Protein AF-A0A963IS19-F1 (afdb_monomer_lite)

pLDDT: mean 77.18, std 11.35, range [52.91, 94.25]

Sequence (69 aa):
MPWTELLSLLAMLAGGCLWFDSFKSREAGMRAVRAACAAEELLLLDDTVALASLRPARDDAGRLRLRRV

Foldseek 3Di:
DPVVVVVVVVVVVVVVVVVVVVVVVQVVVLVVVVVVCVVVVHDPVPSDDDQPDFDFDADPVRDGDGDTD

Structure (mmCIF, N/CA/C/O backbone):
data_AF-A0A963IS19-F1
#
_entry.id   AF-A0A963IS19-F1
#
loop_
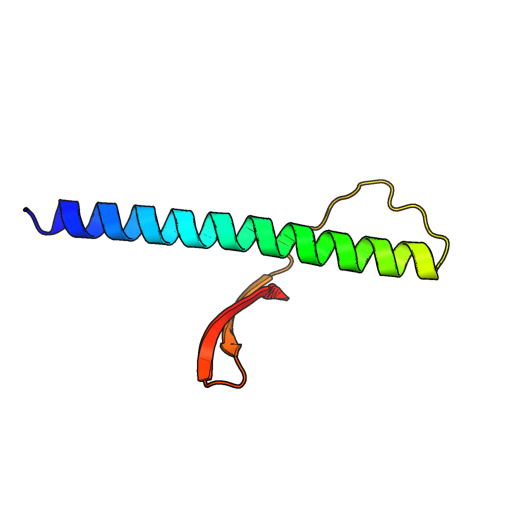_atom_site.group_PDB
_atom_site.id
_atom_site.type_symbol
_atom_site.label_atom_id
_atom_site.label_alt_id
_atom_site.label_comp_id
_atom_site.label_asym_id
_atom_site.label_entity_id
_atom_site.label_seq_id
_atom_site.pdbx_PDB_ins_code
_atom_site.Cartn_x
_atom_site.Cartn_y
_atom_site.Cartn_z
_atom_site.occupancy
_atom_site.B_iso_or_equiv
_atom_site.auth_seq_id
_atom_site.auth_comp_id
_atom_site.auth_asym_id
_atom_site.auth_atom_id
_atom_site.pdbx_PDB_model_num
ATOM 1 N N . MET A 1 1 ? 20.504 5.629 -26.366 1.00 65.12 1 MET A N 1
ATOM 2 C CA . MET A 1 1 ? 20.069 5.141 -25.045 1.00 65.12 1 MET A CA 1
ATOM 3 C C . MET A 1 1 ? 20.040 3.624 -25.121 1.00 65.12 1 MET A C 1
ATOM 5 O O . MET A 1 1 ? 19.242 3.109 -25.901 1.00 65.12 1 MET A O 1
ATOM 9 N N . PRO A 1 2 ? 20.957 2.901 -24.462 1.00 88.56 2 PRO A N 1
ATOM 10 C CA . PRO A 1 2 ? 20.860 1.449 -24.365 1.00 88.56 2 PRO A CA 1
ATOM 11 C C . PRO A 1 2 ? 19.486 1.065 -23.795 1.00 88.56 2 PRO A C 1
ATOM 13 O O . PRO A 1 2 ? 18.983 1.695 -22.868 1.00 88.56 2 PRO A O 1
ATOM 16 N N . TRP A 1 3 ? 18.853 0.042 -24.369 1.00 89.12 3 TRP A N 1
ATOM 17 C CA . TRP A 1 3 ? 17.503 -0.406 -23.993 1.00 89.12 3 TRP A CA 1
ATOM 18 C C . TRP A 1 3 ? 17.368 -0.738 -22.499 1.00 89.12 3 TRP A C 1
ATOM 20 O O . TRP A 1 3 ? 16.287 -0.627 -21.927 1.00 89.12 3 TRP A O 1
ATOM 30 N N . THR A 1 4 ? 18.478 -1.097 -21.856 1.00 92.12 4 THR A N 1
ATOM 31 C CA . THR A 1 4 ? 18.576 -1.376 -20.422 1.00 92.12 4 THR A CA 1
ATOM 32 C C . THR A 1 4 ? 18.298 -0.153 -19.550 1.00 92.12 4 THR A C 1
ATOM 34 O O . THR A 1 4 ? 17.607 -0.290 -18.546 1.00 92.12 4 THR A O 1
ATOM 37 N N . GLU A 1 5 ? 18.775 1.035 -19.933 1.00 91.81 5 GLU A N 1
ATOM 38 C CA . GLU A 1 5 ? 18.501 2.288 -19.212 1.00 91.81 5 GLU A CA 1
ATOM 39 C C . GLU A 1 5 ? 17.020 2.661 -19.293 1.00 91.81 5 GLU A C 1
ATOM 41 O O . GLU A 1 5 ? 16.416 3.079 -18.310 1.00 91.81 5 GLU A O 1
ATOM 46 N N . LEU A 1 6 ? 16.401 2.463 -20.459 1.00 92.75 6 LEU A N 1
ATOM 47 C CA . LEU A 1 6 ? 14.974 2.730 -20.621 1.00 92.75 6 LEU A CA 1
ATOM 48 C C . LEU A 1 6 ? 14.131 1.778 -19.758 1.00 92.75 6 LEU A C 1
ATOM 50 O O . LEU A 1 6 ? 13.190 2.209 -19.092 1.00 92.75 6 LEU A O 1
ATOM 54 N N . LEU A 1 7 ? 14.484 0.488 -19.745 1.00 93.88 7 LEU A N 1
ATOM 55 C CA . LEU A 1 7 ? 13.802 -0.521 -18.936 1.00 93.88 7 LEU A CA 1
ATOM 56 C C . LEU A 1 7 ? 13.980 -0.279 -17.434 1.00 93.88 7 LEU A C 1
ATOM 58 O O . LEU A 1 7 ? 13.014 -0.429 -16.687 1.00 93.88 7 LEU A O 1
ATOM 62 N N . SER A 1 8 ? 15.172 0.118 -16.983 1.00 91.88 8 SE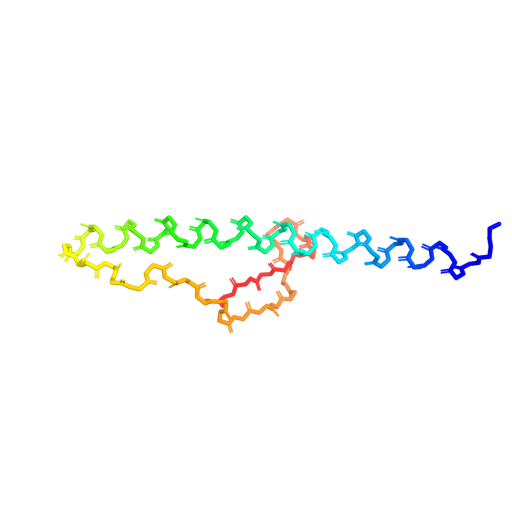R A N 1
ATOM 63 C CA . SER A 1 8 ? 15.412 0.408 -15.566 1.00 91.88 8 SER A CA 1
ATOM 64 C C . SER A 1 8 ? 14.630 1.637 -15.101 1.00 91.88 8 SER A C 1
ATOM 66 O O . SER A 1 8 ? 14.006 1.592 -14.041 1.00 91.88 8 SER A O 1
ATOM 68 N N . LEU A 1 9 ? 14.565 2.693 -15.918 1.00 94.25 9 LEU A N 1
ATOM 69 C CA . LEU A 1 9 ? 13.744 3.872 -15.635 1.00 94.25 9 LEU A CA 1
ATOM 70 C C . LEU A 1 9 ? 12.252 3.529 -15.577 1.00 94.25 9 LEU A C 1
ATOM 72 O O . LEU A 1 9 ? 11.565 3.951 -14.646 1.00 94.25 9 LEU A O 1
ATOM 76 N N . LEU A 1 10 ? 11.751 2.727 -16.522 1.00 92.94 10 LEU A N 1
ATOM 77 C CA . LEU A 1 10 ? 10.362 2.258 -16.510 1.00 92.94 10 LEU A CA 1
ATOM 78 C C . LEU A 1 10 ? 10.051 1.409 -15.275 1.00 92.94 10 LEU A C 1
ATOM 80 O O . LEU A 1 10 ? 9.003 1.597 -14.660 1.00 92.94 10 LEU A O 1
ATOM 84 N N . ALA A 1 11 ? 10.955 0.510 -14.881 1.00 91.75 11 ALA A N 1
ATOM 85 C CA . ALA A 1 11 ? 10.794 -0.298 -13.677 1.00 91.75 11 ALA A CA 1
ATOM 86 C C . ALA A 1 11 ? 10.770 0.571 -12.410 1.00 91.75 11 ALA A C 1
ATOM 88 O O . ALA A 1 11 ? 9.938 0.352 -11.531 1.00 91.75 11 ALA A O 1
ATOM 89 N N . MET A 1 12 ? 11.630 1.590 -12.335 1.00 93.00 12 MET A N 1
ATOM 90 C CA . MET A 1 12 ? 11.674 2.519 -11.205 1.00 93.00 12 MET A CA 1
ATOM 91 C C . MET A 1 12 ? 10.408 3.381 -11.132 1.00 93.00 12 MET A C 1
ATOM 93 O O . MET A 1 12 ? 9.846 3.564 -10.052 1.00 93.00 12 MET A O 1
ATOM 97 N N . LEU A 1 13 ? 9.903 3.839 -12.283 1.00 92.69 13 LEU A N 1
ATOM 98 C CA . LEU A 1 13 ? 8.634 4.558 -12.381 1.00 92.69 13 LEU A CA 1
ATOM 99 C C . LEU A 1 13 ? 7.459 3.668 -11.957 1.00 92.69 13 LEU A C 1
ATOM 101 O O . LEU A 1 13 ? 6.647 4.079 -11.133 1.00 92.69 13 LEU A O 1
ATOM 105 N N . ALA A 1 14 ? 7.388 2.437 -12.469 1.00 87.06 14 ALA A N 1
ATOM 106 C CA . ALA A 1 14 ? 6.347 1.481 -12.110 1.00 87.06 14 ALA A CA 1
ATOM 107 C C . ALA A 1 14 ? 6.388 1.150 -10.611 1.00 87.06 14 ALA A C 1
ATOM 109 O O . ALA A 1 14 ? 5.355 1.206 -9.950 1.00 87.06 14 ALA A O 1
ATOM 110 N N . GLY A 1 15 ? 7.572 0.887 -10.054 1.00 88.62 15 GLY A N 1
ATOM 111 C CA . GLY A 1 15 ? 7.765 0.674 -8.619 1.00 88.62 15 GLY A CA 1
ATOM 112 C C . GLY A 1 15 ? 7.319 1.877 -7.786 1.00 88.62 15 GLY A C 1
ATOM 113 O O . GLY A 1 15 ? 6.583 1.709 -6.816 1.00 88.62 15 GLY A O 1
ATOM 114 N N . GLY A 1 16 ? 7.676 3.094 -8.205 1.00 88.38 16 GLY A N 1
ATOM 115 C CA . GLY A 1 16 ? 7.233 4.335 -7.569 1.00 88.38 16 GLY A CA 1
ATOM 116 C C . GLY A 1 16 ? 5.716 4.534 -7.633 1.00 88.38 16 GLY A C 1
ATOM 117 O O . GLY A 1 16 ? 5.096 4.880 -6.629 1.00 88.38 16 GLY A O 1
ATOM 118 N N . CYS A 1 17 ? 5.088 4.252 -8.777 1.00 83.81 17 CYS A N 1
ATOM 119 C CA . CYS A 1 17 ? 3.634 4.294 -8.919 1.00 83.81 17 CYS A CA 1
ATOM 120 C C . CYS A 1 17 ? 2.945 3.263 -8.019 1.00 83.81 17 CYS A C 1
ATOM 122 O O . CYS A 1 17 ? 1.974 3.600 -7.345 1.00 83.81 17 CYS A O 1
ATOM 124 N N . LEU A 1 18 ? 3.457 2.030 -7.967 1.00 81.44 18 LEU A N 1
ATOM 125 C CA . LEU A 1 18 ? 2.946 0.978 -7.085 1.00 81.44 18 LEU A CA 1
ATOM 126 C C . LEU A 1 18 ? 3.082 1.362 -5.613 1.00 81.44 18 LEU A C 1
ATOM 128 O O . LEU A 1 18 ? 2.164 1.126 -4.825 1.00 81.44 18 LEU A O 1
ATOM 132 N N . TRP A 1 19 ? 4.204 1.972 -5.240 1.00 82.00 19 TRP A N 1
ATOM 133 C CA . TRP A 1 19 ? 4.440 2.481 -3.897 1.00 82.00 19 TRP A CA 1
ATOM 134 C C . TRP A 1 19 ? 3.440 3.584 -3.550 1.00 82.00 19 TRP A C 1
ATOM 136 O O . TRP A 1 19 ? 2.700 3.465 -2.579 1.00 82.00 19 TRP A O 1
ATOM 146 N N . PHE A 1 20 ? 3.333 4.613 -4.388 1.00 82.12 20 PHE A N 1
ATOM 147 C CA . PHE A 1 20 ? 2.421 5.733 -4.172 1.00 82.12 20 PHE A CA 1
ATOM 148 C C . PHE A 1 20 ? 0.949 5.297 -4.089 1.00 82.12 20 PHE A C 1
ATOM 150 O O . PHE A 1 20 ? 0.210 5.739 -3.208 1.00 82.12 20 PHE A O 1
ATOM 157 N N . ASP A 1 21 ? 0.533 4.378 -4.960 1.00 81.06 21 ASP A N 1
ATOM 158 C CA . ASP A 1 21 ? -0.794 3.763 -4.918 1.00 81.06 21 ASP A CA 1
ATOM 159 C C . ASP A 1 21 ? -1.018 2.972 -3.616 1.00 81.06 21 ASP A C 1
ATOM 161 O O . ASP A 1 21 ? -2.080 3.062 -2.997 1.00 81.06 21 ASP A O 1
ATOM 165 N N . SER A 1 22 ? 0.013 2.271 -3.129 1.00 74.25 22 SER A N 1
ATOM 166 C CA . SER A 1 22 ? -0.039 1.557 -1.847 1.00 74.25 22 SER A CA 1
ATOM 167 C C . SER A 1 22 ? -0.288 2.509 -0.675 1.00 74.25 22 SER A C 1
ATOM 169 O O . SER A 1 22 ? -1.151 2.222 0.155 1.00 74.25 22 SER A O 1
ATOM 171 N N . PHE A 1 23 ? 0.385 3.663 -0.636 1.00 79.88 23 PHE A N 1
ATOM 172 C CA . PHE A 1 23 ? 0.175 4.669 0.414 1.00 79.88 23 PHE A CA 1
ATOM 173 C C . PHE A 1 23 ? -1.251 5.224 0.403 1.00 79.88 23 PHE A C 1
ATOM 175 O O . PHE A 1 23 ? -1.917 5.213 1.439 1.00 79.88 23 PHE A O 1
ATOM 182 N N . LYS A 1 24 ? -1.769 5.601 -0.773 1.00 79.94 24 LYS A N 1
ATOM 183 C CA . LYS A 1 24 ? -3.162 6.058 -0.912 1.00 79.94 24 LYS A CA 1
ATOM 184 C C . LYS A 1 24 ? -4.176 5.001 -0.481 1.00 79.94 24 LYS A C 1
ATOM 186 O O . LYS A 1 24 ? -5.163 5.324 0.181 1.00 79.94 24 LYS A O 1
ATOM 191 N N . SER A 1 25 ? -3.941 3.738 -0.839 1.00 76.00 25 SER A N 1
ATOM 192 C CA . SER A 1 25 ? -4.825 2.637 -0.445 1.00 76.00 25 SER A CA 1
ATOM 193 C C . SER A 1 25 ? -4.827 2.415 1.070 1.00 76.00 25 SER A C 1
ATOM 195 O O . SER A 1 25 ? -5.890 2.220 1.656 1.00 76.00 25 SER A O 1
ATOM 197 N N . ARG A 1 26 ? -3.662 2.539 1.723 1.00 77.81 26 ARG A N 1
ATOM 198 C CA . ARG A 1 26 ? -3.528 2.419 3.179 1.00 77.81 26 ARG A CA 1
ATOM 199 C C . ARG A 1 26 ? -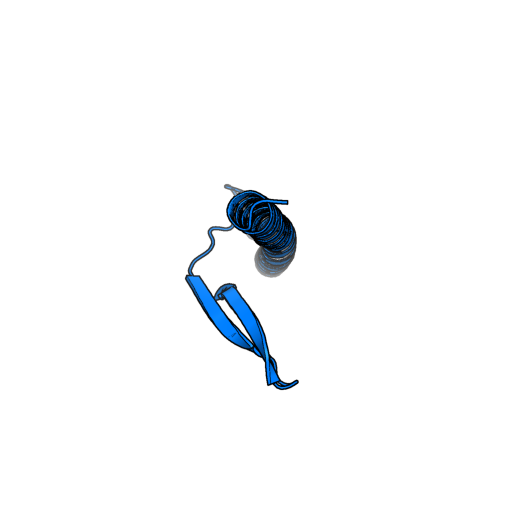4.291 3.525 3.902 1.00 77.81 26 ARG A C 1
ATOM 201 O O . ARG A 1 26 ? -4.985 3.243 4.871 1.00 77.81 26 ARG A O 1
ATOM 208 N N . GLU A 1 27 ? -4.221 4.760 3.414 1.00 80.81 27 GLU A N 1
ATOM 209 C CA . GLU A 1 27 ? -5.003 5.878 3.960 1.00 80.81 27 GLU A CA 1
ATOM 210 C C . GLU A 1 27 ? -6.514 5.684 3.789 1.00 80.81 27 GLU A C 1
ATOM 212 O O . GLU A 1 27 ? -7.289 6.009 4.689 1.00 80.81 27 GLU A O 1
ATOM 217 N N . ALA A 1 28 ? -6.957 5.158 2.644 1.00 81.50 28 ALA A N 1
ATOM 218 C CA . ALA A 1 28 ? -8.368 4.845 2.423 1.00 81.50 28 ALA A CA 1
ATOM 219 C C . ALA A 1 28 ? -8.854 3.725 3.358 1.00 81.50 28 ALA A C 1
ATOM 221 O O . ALA A 1 28 ? -9.902 3.872 3.986 1.00 81.50 28 ALA A O 1
ATOM 222 N N . GLY A 1 29 ? -8.065 2.656 3.506 1.00 79.94 29 GLY A N 1
ATOM 223 C CA . GLY A 1 29 ? -8.342 1.573 4.449 1.00 79.94 29 GLY A CA 1
ATOM 224 C C . GLY A 1 29 ? -8.395 2.067 5.893 1.00 79.94 29 GLY A C 1
ATOM 225 O O . GLY A 1 29 ? -9.333 1.747 6.613 1.00 79.94 29 GLY A O 1
ATOM 226 N N . MET A 1 30 ? -7.458 2.929 6.298 1.00 82.38 30 MET A N 1
ATOM 227 C CA . MET A 1 30 ? -7.438 3.512 7.643 1.00 82.38 30 MET A CA 1
ATOM 228 C C . MET A 1 30 ? -8.695 4.332 7.935 1.00 82.38 30 MET A C 1
ATOM 230 O O . MET A 1 30 ? -9.285 4.208 9.004 1.00 82.38 30 MET A O 1
ATOM 234 N N . ARG A 1 31 ? -9.139 5.149 6.972 1.00 83.62 31 ARG A N 1
ATOM 235 C CA . ARG A 1 31 ? -10.386 5.913 7.104 1.00 83.62 31 ARG A CA 1
ATOM 236 C C . ARG A 1 31 ? -11.601 5.000 7.247 1.00 83.62 31 ARG A C 1
ATOM 238 O O . ARG A 1 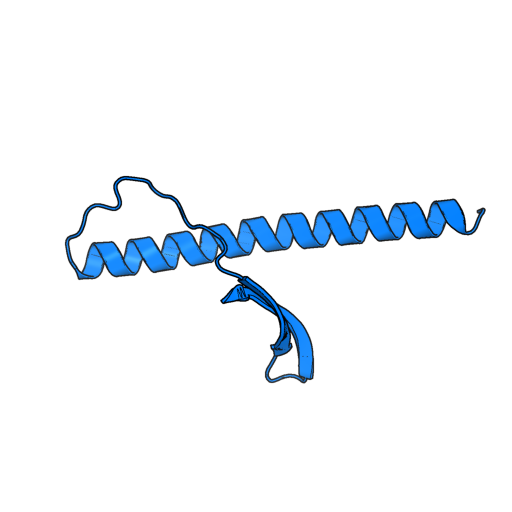31 ? -12.455 5.281 8.081 1.00 83.62 31 ARG A O 1
ATOM 245 N N . ALA A 1 32 ? -11.662 3.917 6.473 1.00 84.50 32 ALA A N 1
ATOM 246 C CA . ALA A 1 32 ? -12.751 2.947 6.561 1.00 84.50 32 ALA A CA 1
ATOM 247 C C . ALA A 1 32 ? -12.769 2.223 7.917 1.00 84.50 32 ALA A C 1
ATOM 249 O O . ALA A 1 32 ? -13.818 2.147 8.549 1.00 84.50 32 ALA A O 1
ATOM 250 N N . VAL A 1 33 ? -11.610 1.761 8.399 1.00 82.88 33 VAL A N 1
ATOM 251 C CA . VAL A 1 33 ? -11.493 1.093 9.705 1.00 82.88 33 VAL A CA 1
ATOM 252 C C . VAL A 1 33 ? -11.851 2.046 10.842 1.00 82.88 33 VAL A C 1
ATOM 254 O O . VAL A 1 33 ? -12.628 1.680 11.714 1.00 82.88 33 VAL A O 1
ATOM 257 N N . ARG A 1 34 ? -11.375 3.297 10.808 1.00 82.38 34 ARG A N 1
ATOM 258 C CA . ARG A 1 34 ? -11.749 4.306 11.811 1.00 82.38 34 ARG A CA 1
ATOM 259 C C . ARG A 1 34 ? -13.246 4.589 11.824 1.00 82.38 34 ARG A C 1
ATOM 261 O O . ARG A 1 34 ? -13.814 4.707 12.902 1.00 82.38 34 ARG A O 1
ATOM 268 N N . ALA A 1 35 ? -13.883 4.681 10.657 1.00 85.31 35 ALA A N 1
ATOM 269 C CA . ALA A 1 35 ? -15.329 4.866 10.573 1.00 85.31 35 ALA A CA 1
ATOM 270 C C . ALA A 1 35 ? -16.095 3.664 11.152 1.00 85.31 35 ALA A C 1
ATOM 272 O O . ALA A 1 35 ? -17.066 3.862 11.876 1.00 85.31 35 ALA A O 1
ATOM 273 N N . ALA A 1 36 ? -15.635 2.4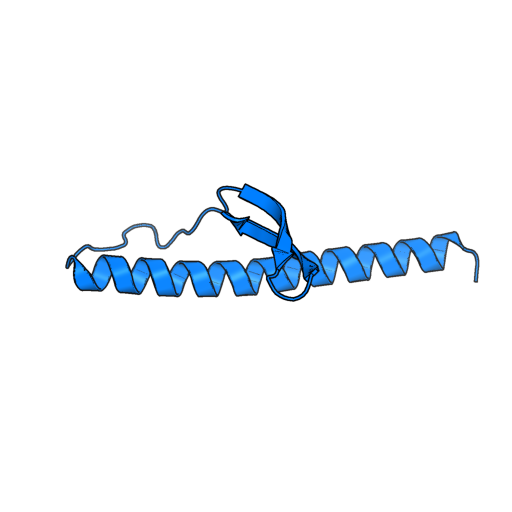38 10.885 1.00 84.31 36 ALA A N 1
ATOM 274 C CA . ALA A 1 36 ? -16.230 1.225 11.444 1.00 84.31 36 ALA A CA 1
ATOM 275 C C . ALA A 1 36 ? -16.057 1.145 12.971 1.00 84.31 36 ALA A C 1
ATOM 277 O O . ALA A 1 36 ? -17.026 0.913 13.683 1.00 84.31 36 ALA A O 1
ATOM 278 N N . CYS A 1 37 ? -14.854 1.414 13.488 1.00 84.00 37 CYS A N 1
ATOM 279 C CA . CYS A 1 37 ? -14.606 1.449 14.930 1.00 84.00 37 CYS A CA 1
ATOM 280 C C . CYS A 1 37 ? -15.421 2.543 15.629 1.00 84.00 37 CYS A C 1
ATOM 282 O O . CYS A 1 37 ? -15.982 2.289 16.687 1.00 84.00 37 CYS A O 1
ATOM 284 N N . ALA A 1 38 ? -15.539 3.730 15.026 1.00 84.12 38 ALA A N 1
ATOM 285 C CA . ALA A 1 38 ? -16.353 4.813 15.573 1.00 84.12 38 ALA A CA 1
ATOM 286 C C . ALA A 1 38 ? -17.851 4.466 15.618 1.00 84.12 38 ALA A C 1
ATOM 288 O O . ALA A 1 38 ? -18.533 4.887 16.545 1.00 84.12 38 ALA A O 1
ATOM 289 N N . ALA A 1 39 ? -18.359 3.701 14.645 1.00 86.75 39 ALA A N 1
ATOM 290 C CA . ALA A 1 39 ? -19.752 3.252 14.631 1.00 86.75 39 ALA A CA 1
ATOM 291 C C . ALA A 1 39 ? -20.064 2.229 15.739 1.00 86.75 39 ALA A C 1
ATOM 293 O O . ALA A 1 39 ? -21.185 2.195 16.235 1.00 86.75 39 ALA A O 1
ATOM 294 N N . GLU A 1 40 ? -19.075 1.427 16.130 1.00 85.81 40 GLU A N 1
ATOM 295 C CA . GLU A 1 40 ? -19.193 0.370 17.147 1.00 85.81 40 GLU A CA 1
ATOM 296 C C . GLU A 1 40 ? -18.686 0.823 18.537 1.00 85.81 40 GLU A C 1
ATOM 298 O O . GLU A 1 40 ? -18.557 0.006 19.444 1.00 85.81 40 GLU A O 1
ATOM 303 N N . GLU A 1 41 ? -18.350 2.111 18.710 1.00 81.06 41 GLU A N 1
ATOM 304 C CA . GLU A 1 41 ? -17.710 2.676 19.918 1.00 81.06 41 GLU A CA 1
ATOM 305 C C . GLU A 1 41 ? -16.426 1.937 20.361 1.00 81.06 41 GLU A C 1
ATOM 307 O O . GLU A 1 41 ? -16.067 1.890 21.539 1.00 81.06 41 GLU A O 1
ATOM 312 N N . LEU A 1 42 ? -15.690 1.372 19.401 1.00 79.12 42 LEU A N 1
ATOM 313 C CA . LEU A 1 42 ? -14.455 0.629 19.639 1.00 79.12 42 LEU A CA 1
ATOM 314 C C . LEU A 1 42 ? -13.219 1.527 19.495 1.00 79.12 42 LEU A C 1
ATOM 316 O O . LEU A 1 42 ? -13.117 2.355 18.587 1.00 79.12 42 LEU A O 1
ATOM 320 N N . LEU A 1 43 ? -12.225 1.315 20.362 1.00 73.00 43 LEU A N 1
ATOM 321 C CA . LEU A 1 43 ? -10.921 1.971 20.265 1.00 73.00 43 LEU A CA 1
ATOM 322 C C . LEU A 1 43 ? -10.006 1.197 19.303 1.00 73.00 43 LEU A C 1
ATOM 324 O O . LEU A 1 43 ? -9.683 0.033 19.542 1.00 73.00 43 LEU A O 1
ATOM 328 N N . LEU A 1 44 ? -9.536 1.858 18.241 1.00 74.19 44 LEU A N 1
ATOM 329 C CA . LEU A 1 44 ? -8.545 1.293 17.323 1.00 74.19 44 LEU A CA 1
ATOM 330 C C . LEU A 1 44 ? -7.138 1.402 17.934 1.00 74.19 44 LEU A C 1
ATOM 332 O O . LEU A 1 44 ? -6.416 2.361 17.677 1.00 74.19 44 LEU A O 1
ATOM 336 N N . LEU A 1 45 ? -6.775 0.427 18.768 1.00 72.88 45 LEU A N 1
ATOM 337 C CA . LEU A 1 45 ? -5.576 0.482 19.611 1.00 72.88 45 LEU A CA 1
ATOM 338 C C . LEU A 1 45 ? -4.261 0.577 18.815 1.00 72.88 45 LEU A C 1
ATOM 340 O O . LEU A 1 45 ? -3.381 1.347 19.187 1.00 72.88 45 LEU A O 1
ATOM 344 N N . ASP A 1 46 ? -4.148 -0.171 17.713 1.00 73.25 46 ASP A N 1
ATOM 345 C CA . ASP A 1 46 ? -2.885 -0.318 16.975 1.00 73.25 46 ASP A CA 1
ATOM 346 C C . ASP A 1 46 ? -2.802 0.504 15.684 1.00 73.25 46 ASP A C 1
ATOM 348 O O . ASP A 1 46 ? -1.776 0.438 15.010 1.00 73.25 46 ASP A O 1
ATOM 352 N N . ASP A 1 47 ? -3.857 1.241 15.303 1.00 71.62 47 ASP A N 1
ATOM 353 C CA . ASP A 1 47 ? -3.879 2.156 14.143 1.00 71.62 47 ASP A CA 1
ATOM 354 C C . ASP A 1 47 ? -3.174 1.589 12.884 1.00 71.62 47 ASP A C 1
ATOM 356 O O . ASP A 1 47 ? -2.483 2.274 12.118 1.00 71.62 47 ASP A O 1
ATOM 360 N N . THR A 1 48 ? -3.312 0.279 12.677 1.00 70.81 48 THR A N 1
ATOM 361 C CA . THR A 1 48 ? -2.602 -0.475 11.648 1.00 70.81 48 THR A CA 1
ATOM 362 C C . THR A 1 48 ? -3.605 -1.125 10.716 1.00 70.81 48 THR A C 1
ATOM 364 O O . THR A 1 48 ? -4.510 -1.847 11.117 1.00 70.81 48 THR A O 1
ATOM 367 N N . VAL A 1 49 ? -3.424 -0.863 9.424 1.00 69.62 49 VAL A N 1
ATOM 368 C CA . VAL A 1 49 ? -4.127 -1.565 8.351 1.00 69.62 49 VAL A CA 1
ATOM 369 C C . VAL A 1 49 ? -3.075 -2.344 7.584 1.00 69.62 49 VAL A C 1
ATOM 371 O O . VAL A 1 49 ? -2.183 -1.753 6.966 1.00 69.62 49 VAL A O 1
ATOM 374 N N . ALA A 1 50 ? -3.155 -3.668 7.680 1.00 71.50 50 ALA A N 1
ATOM 375 C CA . ALA A 1 50 ? -2.337 -4.580 6.900 1.00 71.50 50 ALA A CA 1
ATOM 376 C C . ALA A 1 50 ? -2.987 -4.809 5.533 1.00 71.50 50 ALA A C 1
ATOM 378 O O . ALA A 1 50 ? -4.208 -4.904 5.412 1.00 71.50 50 ALA A O 1
ATOM 379 N N . LEU A 1 51 ? -2.161 -4.906 4.494 1.00 64.31 51 LEU A N 1
ATOM 380 C CA . LEU A 1 51 ? -2.636 -5.301 3.177 1.00 64.31 51 LEU A CA 1
ATOM 381 C C . LEU A 1 51 ? -2.858 -6.820 3.180 1.00 64.31 51 LEU A C 1
ATOM 383 O O . LEU A 1 51 ? -1.882 -7.566 3.197 1.00 64.31 51 LEU A O 1
ATOM 387 N N . ALA A 1 52 ? -4.111 -7.279 3.177 1.00 67.56 52 ALA A N 1
ATOM 388 C CA . ALA A 1 52 ? -4.412 -8.712 3.200 1.00 67.56 52 ALA A CA 1
ATOM 389 C C . ALA A 1 52 ? -4.054 -9.398 1.869 1.00 67.56 52 ALA A C 1
ATOM 391 O O . ALA A 1 52 ? -3.489 -10.492 1.860 1.00 67.56 52 ALA A O 1
ATOM 392 N N . SER A 1 53 ? -4.308 -8.745 0.731 1.00 58.59 53 SER A N 1
ATOM 393 C CA . SER A 1 53 ? -3.917 -9.262 -0.579 1.00 58.59 53 SER A CA 1
ATOM 394 C C . SER A 1 53 ? -3.664 -8.165 -1.617 1.00 58.59 53 SER A C 1
ATOM 396 O O . SER A 1 53 ? -4.292 -7.109 -1.613 1.00 58.59 53 SER A O 1
ATOM 398 N N . LEU A 1 54 ? -2.751 -8.429 -2.557 1.00 62.84 54 LEU A N 1
ATOM 399 C CA . LEU A 1 54 ? -2.520 -7.609 -3.748 1.00 62.84 54 LEU A CA 1
ATOM 400 C C . LEU A 1 54 ? -2.785 -8.472 -4.984 1.00 62.84 54 LEU A C 1
ATOM 402 O O . LEU A 1 54 ? -1.954 -9.311 -5.327 1.00 62.84 54 LEU A O 1
ATOM 406 N N . ARG A 1 55 ? -3.930 -8.305 -5.657 1.00 54.97 55 ARG A N 1
ATOM 407 C CA . ARG A 1 55 ? -4.233 -9.064 -6.879 1.00 54.97 55 ARG A CA 1
ATOM 408 C C . ARG A 1 55 ? -4.574 -8.135 -8.042 1.00 54.97 55 ARG A C 1
ATOM 410 O O . ARG A 1 55 ? -5.365 -7.213 -7.879 1.00 54.97 55 ARG A O 1
ATOM 417 N N . PRO A 1 56 ? -4.029 -8.347 -9.247 1.00 54.72 56 PRO A N 1
ATOM 418 C CA . PRO A 1 56 ? -4.547 -7.666 -10.425 1.00 54.72 56 PRO A CA 1
ATOM 419 C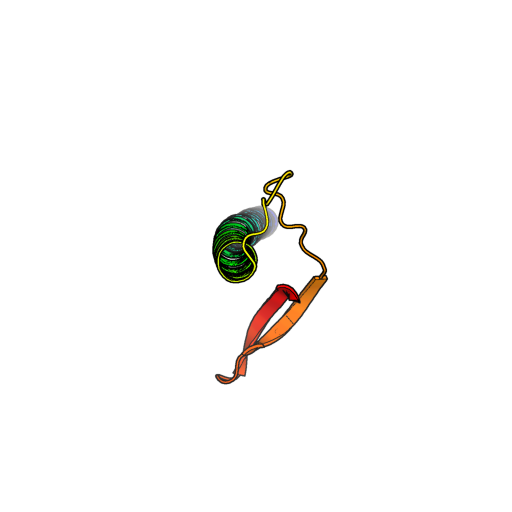 C . PRO A 1 56 ? -5.987 -8.138 -10.678 1.00 54.72 56 PRO A C 1
ATOM 421 O O . PRO A 1 56 ? -6.224 -9.325 -10.884 1.00 54.72 56 PRO A O 1
ATOM 424 N N . ALA A 1 57 ? -6.955 -7.223 -10.657 1.00 64.56 57 ALA A N 1
ATOM 425 C CA . ALA A 1 57 ? -8.324 -7.476 -11.092 1.00 64.56 57 ALA A CA 1
ATOM 426 C C . ALA A 1 57 ? -8.805 -6.347 -12.008 1.00 64.56 57 ALA A C 1
ATOM 428 O O . ALA A 1 57 ? -8.377 -5.197 -11.905 1.00 64.56 57 ALA A O 1
ATOM 429 N N . ARG A 1 58 ? -9.707 -6.668 -12.931 1.00 57.19 58 ARG A N 1
ATOM 430 C CA . ARG A 1 58 ? -10.310 -5.639 -13.779 1.00 57.19 58 ARG A CA 1
ATOM 431 C C . ARG A 1 58 ? -11.310 -4.809 -12.981 1.00 57.19 58 ARG A C 1
ATOM 433 O O . ARG A 1 58 ? -12.104 -5.365 -12.223 1.00 57.19 58 ARG A O 1
ATOM 440 N N . ASP A 1 59 ? -11.233 -3.489 -13.139 1.00 65.75 59 ASP A N 1
ATOM 441 C CA . ASP A 1 59 ? -12.322 -2.598 -12.735 1.00 65.75 59 ASP A CA 1
ATOM 442 C C . ASP A 1 59 ? -13.543 -2.809 -13.652 1.00 65.75 59 ASP A C 1
ATOM 444 O O . ASP A 1 59 ? -13.440 -3.440 -14.708 1.00 65.75 59 ASP A O 1
ATOM 448 N N . ASP A 1 60 ? -14.702 -2.276 -13.262 1.00 69.50 60 ASP A N 1
ATOM 449 C CA . ASP A 1 60 ? -15.944 -2.401 -14.045 1.00 69.50 60 ASP A CA 1
ATOM 450 C C . ASP A 1 60 ? -15.867 -1.666 -15.400 1.00 69.50 60 ASP A C 1
ATOM 452 O O . ASP A 1 60 ? -16.697 -1.874 -16.280 1.00 69.50 60 ASP A O 1
ATOM 456 N N . ALA A 1 61 ? -14.827 -0.848 -15.601 1.00 72.75 61 ALA A N 1
ATOM 457 C CA . ALA A 1 61 ? -14.482 -0.200 -16.865 1.00 72.75 61 ALA A CA 1
ATOM 458 C C . ALA A 1 61 ? -13.466 -1.013 -17.703 1.00 72.75 61 ALA A C 1
ATOM 460 O O . ALA A 1 61 ? -12.943 -0.514 -18.701 1.00 72.75 61 ALA A O 1
ATOM 461 N N . GLY A 1 62 ? -13.164 -2.257 -17.314 1.00 69.19 62 GLY A N 1
ATOM 462 C CA . GLY A 1 62 ? -12.297 -3.181 -18.048 1.00 69.19 62 GLY A CA 1
ATOM 463 C C . GLY A 1 62 ? -10.793 -2.910 -17.924 1.00 69.19 62 GLY A C 1
ATOM 464 O O . GLY A 1 62 ? -9.993 -3.592 -18.574 1.00 69.19 62 GLY A O 1
ATOM 465 N N . ARG A 1 63 ? -10.368 -1.957 -17.088 1.00 71.62 63 ARG A N 1
ATOM 466 C CA . ARG A 1 63 ? -8.952 -1.623 -16.885 1.00 71.62 63 ARG A CA 1
ATOM 467 C C . ARG A 1 63 ? -8.330 -2.566 -15.868 1.00 71.62 63 ARG A C 1
ATOM 469 O O . ARG A 1 63 ? -8.885 -2.795 -14.797 1.00 71.62 63 ARG A O 1
ATOM 476 N N . LEU A 1 64 ? -7.148 -3.092 -16.195 1.00 60.12 64 LEU A N 1
ATOM 477 C CA . LEU A 1 64 ? -6.322 -3.835 -15.245 1.00 60.12 64 LEU A CA 1
ATOM 478 C C . LEU A 1 64 ? -5.933 -2.892 -14.105 1.00 60.12 64 LEU A C 1
ATOM 480 O O . LEU A 1 64 ? -5.150 -1.963 -14.295 1.00 60.12 64 LEU A O 1
ATOM 484 N N . ARG A 1 65 ? -6.512 -3.121 -12.929 1.00 63.81 65 ARG A N 1
ATOM 485 C CA . ARG A 1 65 ? -6.153 -2.434 -11.693 1.00 63.81 65 ARG A CA 1
ATOM 486 C C . ARG A 1 65 ? -5.670 -3.451 -10.677 1.00 63.81 65 ARG A C 1
ATOM 488 O O . ARG A 1 65 ? -5.986 -4.630 -10.752 1.00 63.81 65 ARG A O 1
ATOM 495 N N . LEU A 1 66 ? -4.873 -3.017 -9.717 1.00 59.69 66 LEU A N 1
ATOM 496 C CA . LEU A 1 66 ? -4.531 -3.871 -8.588 1.00 59.69 66 LEU A CA 1
ATOM 497 C C . LEU A 1 66 ? -5.681 -3.779 -7.585 1.00 59.69 66 LEU A C 1
ATOM 499 O O . LEU A 1 66 ? -5.797 -2.797 -6.857 1.00 59.69 66 LEU A O 1
ATOM 503 N N . ARG A 1 67 ? -6.571 -4.774 -7.593 1.00 58.66 67 ARG A N 1
ATOM 504 C CA . ARG A 1 67 ? -7.622 -4.927 -6.589 1.00 58.66 67 ARG A CA 1
ATOM 505 C C . ARG A 1 67 ? -7.002 -5.581 -5.362 1.00 58.66 67 ARG A C 1
ATOM 507 O O . ARG A 1 67 ? -6.488 -6.698 -5.401 1.00 58.66 67 ARG A O 1
ATOM 514 N N . ARG A 1 68 ? -7.023 -4.833 -4.271 1.00 58.91 68 ARG A N 1
ATOM 515 C CA . ARG A 1 68 ? -6.480 -5.258 -2.989 1.00 58.91 68 ARG A CA 1
ATOM 516 C C . ARG A 1 68 ? -7.674 -5.594 -2.097 1.00 58.91 68 ARG A C 1
ATOM 518 O O . ARG A 1 68 ? -8.516 -4.719 -1.912 1.00 58.91 68 ARG A O 1
ATOM 525 N N . VAL A 1 69 ? -7.796 -6.859 -1.688 1.00 52.91 69 VAL A N 1
ATOM 526 C CA . VAL A 1 69 ? -8.835 -7.372 -0.766 1.00 52.91 69 VAL A CA 1
ATOM 527 C C . VAL A 1 69 ? -8.205 -7.561 0.595 1.00 52.91 69 VAL A C 1
ATOM 529 O O . VAL A 1 69 ? -7.060 -8.079 0.589 1.00 52.91 69 VAL A O 1
#

Secondary structure (DSSP, 8-state):
--HHHHHHHHHHHHHHHHHHHHHHHHHHHHHHHHHHHHHTT---TT--------EEEE-TTS-EEEE--

Radius of gyration: 16.99 Å; chains: 1; bounding box: 41×15×45 Å